Protein AF-A0A2V7Y9R1-F1 (afdb_monomer)

Structure (mmCIF, N/CA/C/O backbone):
data_AF-A0A2V7Y9R1-F1
#
_entry.id   AF-A0A2V7Y9R1-F1
#
loop_
_atom_site.group_PDB
_atom_site.id
_atom_site.type_symbol
_atom_site.label_atom_id
_atom_site.label_alt_id
_atom_site.label_comp_id
_atom_site.label_asym_id
_atom_site.label_entity_id
_atom_site.label_seq_id
_atom_site.pdbx_PDB_ins_code
_atom_site.Cartn_x
_atom_site.Cartn_y
_atom_site.Cartn_z
_atom_site.occupancy
_atom_site.B_iso_or_equiv
_atom_site.auth_seq_id
_atom_site.auth_comp_id
_atom_site.auth_asym_id
_atom_site.auth_atom_id
_atom_site.pdbx_PDB_model_num
ATOM 1 N N . MET A 1 1 ? 1.524 -2.928 14.747 1.00 66.81 1 MET A N 1
ATOM 2 C CA . MET A 1 1 ? 2.405 -2.977 13.549 1.00 66.81 1 MET A CA 1
ATOM 3 C C . MET A 1 1 ? 2.103 -4.122 12.572 1.00 66.81 1 MET A C 1
ATOM 5 O O . MET A 1 1 ? 1.949 -3.843 11.399 1.00 66.81 1 MET A O 1
ATOM 9 N N . LYS A 1 2 ? 1.976 -5.399 12.975 1.00 87.31 2 LYS A N 1
ATOM 10 C CA . LYS A 1 2 ? 1.674 -6.484 12.003 1.00 87.31 2 LYS A CA 1
ATOM 11 C C . LYS A 1 2 ? 0.346 -6.300 11.243 1.00 87.31 2 LYS A C 1
ATOM 13 O O . LYS A 1 2 ? 0.291 -6.596 10.060 1.00 87.31 2 LYS A O 1
ATOM 18 N N . ALA A 1 3 ? -0.694 -5.788 11.904 1.00 91.25 3 ALA A N 1
ATOM 19 C CA . ALA A 1 3 ? -2.012 -5.600 11.292 1.00 91.25 3 ALA A CA 1
ATOM 20 C C . ALA A 1 3 ? -2.016 -4.552 10.162 1.00 91.25 3 ALA A C 1
ATOM 22 O O . ALA A 1 3 ? -2.599 -4.797 9.114 1.00 91.25 3 ALA A O 1
ATOM 23 N N . ILE A 1 4 ? -1.304 -3.427 10.324 1.00 94.31 4 ILE A N 1
ATOM 24 C CA . ILE A 1 4 ? -1.237 -2.406 9.266 1.00 94.31 4 ILE A CA 1
ATOM 25 C C . ILE A 1 4 ? -0.480 -2.912 8.032 1.00 94.31 4 ILE A C 1
ATOM 27 O O . ILE A 1 4 ? -0.855 -2.595 6.912 1.00 94.31 4 ILE A O 1
ATOM 31 N N . LEU A 1 5 ? 0.529 -3.769 8.222 1.00 95.12 5 LEU A N 1
ATOM 32 C CA . LEU A 1 5 ? 1.243 -4.395 7.108 1.00 95.12 5 LEU A CA 1
ATOM 33 C C . LEU A 1 5 ? 0.348 -5.360 6.323 1.00 95.12 5 LEU A C 1
ATOM 35 O O . LEU A 1 5 ? 0.386 -5.333 5.099 1.00 95.12 5 LEU A O 1
ATOM 39 N N . LYS A 1 6 ? -0.501 -6.146 7.001 1.00 95.75 6 LYS A N 1
ATOM 40 C CA . LYS A 1 6 ? -1.502 -6.990 6.325 1.00 95.75 6 LYS A CA 1
ATOM 41 C C . LYS A 1 6 ? -2.494 -6.159 5.508 1.00 95.75 6 LYS A C 1
ATOM 43 O O . LYS A 1 6 ? -2.824 -6.530 4.388 1.00 95.75 6 LYS A O 1
ATOM 48 N N . LEU A 1 7 ? -2.962 -5.037 6.063 1.00 96.50 7 LEU A N 1
ATOM 49 C CA . LEU A 1 7 ? -3.859 -4.127 5.350 1.00 96.50 7 LEU A CA 1
ATOM 50 C C . LEU A 1 7 ? -3.189 -3.572 4.085 1.00 96.50 7 LEU A C 1
ATOM 52 O O . LEU A 1 7 ? -3.802 -3.571 3.024 1.00 96.50 7 LEU A O 1
ATOM 56 N N . VAL A 1 8 ? -1.926 -3.147 4.184 1.00 96.75 8 VAL A N 1
ATOM 57 C CA . VAL A 1 8 ? -1.139 -2.641 3.046 1.00 96.75 8 VAL A CA 1
ATOM 58 C C . VAL A 1 8 ? -0.887 -3.725 1.996 1.00 96.75 8 VAL A C 1
ATOM 60 O O . VAL A 1 8 ? -1.003 -3.453 0.806 1.00 96.75 8 VAL A O 1
ATOM 63 N N . GLU A 1 9 ? -0.587 -4.956 2.411 1.00 96.50 9 GLU A N 1
ATOM 64 C CA . GLU A 1 9 ? -0.442 -6.102 1.504 1.00 96.50 9 GLU A CA 1
ATOM 65 C C . GLU A 1 9 ? -1.746 -6.390 0.750 1.00 96.50 9 GLU A C 1
ATOM 67 O O . GLU A 1 9 ? -1.749 -6.543 -0.471 1.00 96.50 9 GLU A O 1
ATOM 72 N N . LYS A 1 10 ? -2.885 -6.388 1.451 1.00 96.94 10 LYS A N 1
ATOM 73 C CA . LYS A 1 10 ? -4.192 -6.547 0.807 1.00 96.94 10 LYS A CA 1
ATOM 74 C C . LYS A 1 10 ? -4.502 -5.379 -0.132 1.00 96.94 10 LYS A C 1
ATOM 76 O O . LYS A 1 10 ? -5.028 -5.602 -1.217 1.00 96.94 10 LYS A O 1
ATOM 81 N N . ALA A 1 11 ? -4.143 -4.150 0.241 1.00 95.69 11 ALA A N 1
ATOM 82 C CA . ALA A 1 11 ? -4.335 -2.965 -0.596 1.00 95.69 11 ALA A CA 1
ATOM 83 C C . ALA A 1 11 ? -3.510 -3.003 -1.886 1.00 95.69 11 ALA A C 1
ATOM 85 O O . ALA A 1 11 ? -3.991 -2.534 -2.916 1.00 95.69 11 ALA A O 1
ATOM 86 N N . SER A 1 12 ? -2.306 -3.577 -1.862 1.00 95.75 12 SER A N 1
ATOM 87 C CA . SER A 1 12 ? -1.46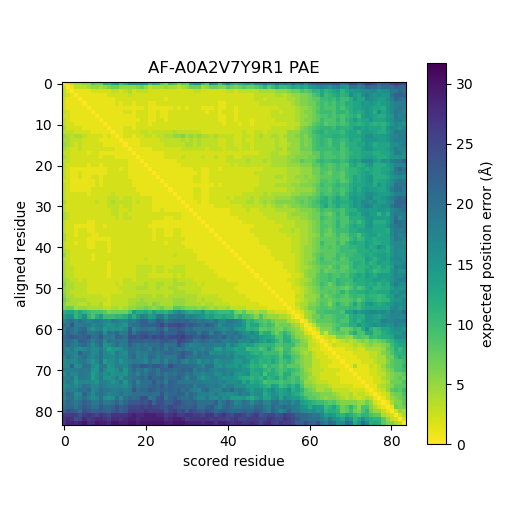7 -3.667 -3.058 1.00 95.75 12 SER A CA 1
ATOM 88 C C . SER A 1 12 ? -1.864 -4.794 -4.010 1.00 95.75 12 SER A C 1
ATOM 90 O O . SER A 1 12 ? -1.649 -4.659 -5.213 1.00 95.75 12 SER A O 1
ATOM 92 N N . LEU A 1 13 ? -2.448 -5.882 -3.498 1.00 94.88 13 LEU A N 1
ATOM 93 C CA . LEU A 1 13 ? -2.761 -7.080 -4.287 1.00 94.88 13 LEU A CA 1
ATOM 94 C C . LEU A 1 13 ? -4.245 -7.207 -4.664 1.00 94.88 13 LEU A C 1
ATOM 96 O O . LEU A 1 13 ? -4.567 -7.724 -5.733 1.00 94.88 13 LEU A O 1
ATOM 100 N N . SER A 1 14 ? -5.144 -6.750 -3.790 1.00 94.75 14 SER A N 1
ATOM 101 C CA . SER A 1 14 ? -6.579 -7.063 -3.831 1.00 94.75 14 SER A CA 1
ATOM 102 C C . SER A 1 14 ? -7.427 -5.935 -3.226 1.00 94.75 14 SER A C 1
ATOM 104 O O . SER A 1 14 ? -8.328 -6.183 -2.424 1.00 94.75 14 SER A O 1
ATOM 106 N N . SER A 1 15 ? -7.158 -4.675 -3.588 1.00 94.00 15 SER A N 1
ATOM 107 C CA . SER A 1 15 ? -7.877 -3.521 -3.021 1.00 94.00 15 SER A CA 1
ATOM 108 C C . SER A 1 15 ? -9.413 -3.569 -3.122 1.00 94.00 15 SER A C 1
ATOM 110 O O . SER A 1 15 ? -10.047 -3.093 -2.178 1.00 94.00 15 SER A O 1
ATOM 112 N N . PRO A 1 16 ? -10.051 -4.167 -4.158 1.00 95.75 16 PRO A N 1
ATOM 113 C CA . PRO A 1 16 ? -11.512 -4.295 -4.199 1.00 95.75 16 PRO A CA 1
ATOM 114 C C . PRO A 1 16 ? -12.096 -5.179 -3.088 1.00 95.75 16 PRO A C 1
ATOM 116 O O . PRO A 1 16 ? -13.274 -5.045 -2.768 1.00 95.75 16 PRO A O 1
ATOM 119 N N . ASP A 1 17 ? -11.281 -6.054 -2.491 1.00 96.81 17 ASP A N 1
ATOM 120 C CA . ASP A 1 17 ? -11.701 -6.987 -1.442 1.00 96.81 17 ASP A CA 1
ATOM 121 C C . ASP A 1 17 ? -11.523 -6.404 -0.029 1.00 96.81 17 ASP A C 1
ATOM 123 O O . ASP A 1 17 ? -11.747 -7.101 0.966 1.00 96.81 17 ASP A O 1
ATOM 127 N N . ILE A 1 18 ? -11.071 -5.150 0.095 1.00 96.19 18 ILE A N 1
ATOM 128 C CA . ILE A 1 18 ? -10.938 -4.477 1.391 1.00 96.19 18 ILE A CA 1
ATOM 129 C C . ILE A 1 18 ? -12.320 -4.148 1.954 1.00 96.19 18 ILE A C 1
ATOM 131 O O . ILE A 1 18 ? -13.184 -3.579 1.291 1.00 96.19 18 ILE A O 1
ATOM 135 N N . THR A 1 19 ? -12.495 -4.471 3.230 1.00 97.06 19 THR A N 1
ATOM 136 C CA . THR A 1 19 ? -13.733 -4.310 3.987 1.00 97.06 19 THR A CA 1
ATOM 137 C C . THR A 1 19 ? -13.508 -3.473 5.244 1.00 97.06 19 THR A C 1
ATOM 139 O O . THR A 1 19 ? -12.377 -3.179 5.637 1.00 97.06 19 THR A O 1
ATOM 142 N N . GLY A 1 20 ? -14.602 -3.118 5.923 1.00 97.25 20 GLY A N 1
ATOM 143 C CA . GLY A 1 20 ? -14.531 -2.4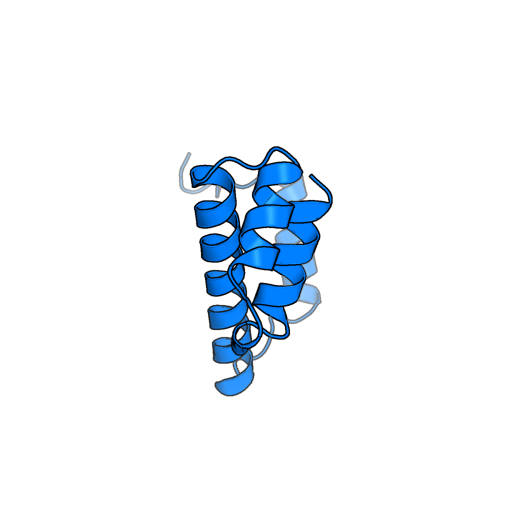55 7.227 1.00 97.25 20 GLY A CA 1
ATOM 144 C C . GLY A 1 20 ? -13.807 -3.283 8.297 1.00 97.25 20 GLY A C 1
ATOM 145 O O . GLY A 1 20 ? -13.170 -2.698 9.173 1.00 97.25 20 GLY A O 1
ATOM 146 N N . ASP A 1 21 ? -13.843 -4.614 8.200 1.00 97.62 2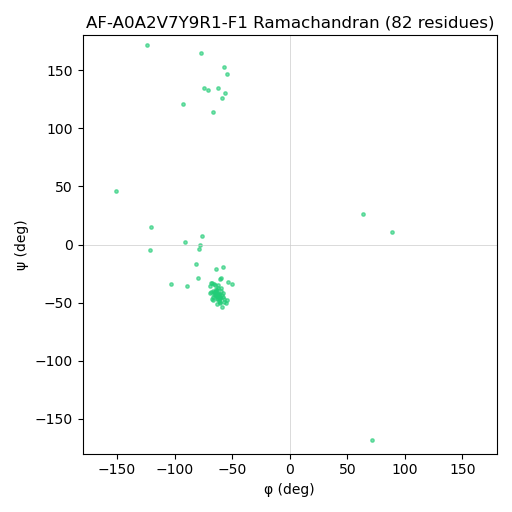1 ASP A N 1
ATOM 147 C CA . ASP A 1 21 ? -13.191 -5.510 9.161 1.00 97.62 21 ASP A CA 1
ATOM 148 C C . ASP A 1 21 ? -11.663 -5.433 9.062 1.00 97.62 21 ASP A C 1
ATOM 150 O O . ASP A 1 21 ? -10.981 -5.442 10.086 1.00 97.62 21 ASP A O 1
ATOM 154 N N . ASP A 1 22 ? -11.116 -5.253 7.855 1.00 97.44 22 ASP A N 1
ATOM 155 C CA . ASP A 1 22 ? -9.674 -5.067 7.655 1.00 97.44 22 ASP A CA 1
ATOM 156 C C . ASP A 1 22 ? -9.184 -3.773 8.341 1.00 97.44 22 ASP A C 1
ATOM 158 O O . ASP A 1 22 ? -8.130 -3.739 8.984 1.00 97.44 22 ASP A O 1
ATOM 162 N N . ILE A 1 23 ? -9.989 -2.705 8.264 1.00 96.94 23 ILE A N 1
ATOM 163 C CA . ILE A 1 23 ? -9.717 -1.432 8.949 1.00 96.94 23 ILE A CA 1
ATOM 164 C C . ILE A 1 23 ? -9.841 -1.601 10.469 1.00 96.94 23 ILE A C 1
ATOM 166 O O . ILE A 1 23 ? -9.018 -1.084 11.229 1.00 96.94 23 ILE A O 1
ATOM 170 N N . ALA A 1 24 ? -10.847 -2.348 10.931 1.00 97.50 24 ALA A N 1
ATOM 171 C CA . ALA A 1 24 ? -11.033 -2.640 12.347 1.00 97.50 24 ALA A CA 1
ATOM 172 C C . ALA A 1 24 ? -9.871 -3.467 12.930 1.00 97.50 24 ALA A C 1
ATOM 174 O O . ALA A 1 24 ? -9.407 -3.149 14.027 1.00 97.50 24 ALA A O 1
ATOM 175 N N . GLU A 1 25 ? -9.343 -4.461 12.202 1.00 96.88 25 GLU A N 1
ATOM 176 C CA . GLU A 1 25 ? -8.165 -5.241 12.621 1.00 96.88 25 GLU A CA 1
ATOM 177 C C . GLU A 1 25 ? -6.923 -4.343 12.741 1.00 96.88 25 GLU A C 1
ATOM 179 O O . GLU A 1 25 ? -6.177 -4.437 13.723 1.00 96.88 25 GLU A O 1
ATOM 184 N N . ALA A 1 26 ? -6.719 -3.419 11.795 1.00 97.00 26 ALA A N 1
ATOM 185 C CA . ALA A 1 26 ? -5.624 -2.452 11.863 1.00 97.00 26 ALA A CA 1
ATOM 186 C C . ALA A 1 26 ? -5.723 -1.559 13.114 1.00 97.00 26 ALA A C 1
ATOM 188 O O . ALA A 1 26 ? -4.736 -1.421 13.848 1.00 97.00 26 ALA A O 1
ATOM 189 N N . ARG A 1 27 ? -6.919 -1.024 13.404 1.00 97.06 27 ARG A N 1
ATOM 190 C CA . ARG A 1 27 ? -7.196 -0.222 14.611 1.00 97.06 27 ARG A CA 1
ATOM 191 C C . ARG A 1 27 ? -6.975 -1.018 15.895 1.00 97.06 27 ARG A C 1
ATOM 193 O O . ARG A 1 27 ? -6.283 -0.548 16.795 1.00 97.06 27 ARG A O 1
ATOM 200 N N . ALA A 1 28 ? -7.498 -2.243 15.970 1.00 97.00 28 ALA A N 1
ATOM 201 C CA . ALA A 1 28 ? -7.299 -3.137 17.114 1.00 97.00 28 ALA A CA 1
ATOM 202 C C . ALA A 1 28 ? -5.811 -3.467 17.338 1.00 97.00 28 ALA A C 1
ATOM 204 O O . ALA A 1 28 ? -5.369 -3.649 18.470 1.00 97.00 28 ALA A O 1
ATOM 205 N N . GLY A 1 29 ? -5.016 -3.475 16.264 1.00 95.44 29 GLY A N 1
ATOM 206 C CA . GLY A 1 29 ? -3.558 -3.588 16.296 1.00 95.44 29 GLY A CA 1
ATOM 207 C C . GLY A 1 29 ? -2.802 -2.313 16.701 1.00 95.44 29 GLY A C 1
ATOM 208 O O . GLY A 1 29 ? -1.568 -2.299 16.593 1.00 95.44 29 GLY A O 1
ATOM 209 N N . GLY A 1 30 ? -3.516 -1.267 17.133 1.00 96.25 30 GLY A N 1
ATOM 210 C CA . GLY A 1 30 ? -2.981 0.000 17.633 1.00 96.25 30 GLY A CA 1
ATOM 211 C C . GLY A 1 30 ? -2.738 1.072 16.568 1.00 96.25 30 GLY A C 1
ATOM 212 O O . GLY A 1 30 ? -2.074 2.061 16.870 1.00 96.25 30 GLY A O 1
ATOM 213 N N . ALA A 1 31 ? -3.214 0.888 15.332 1.00 96.94 31 ALA A N 1
ATOM 214 C CA . ALA A 1 31 ? -3.094 1.916 14.300 1.00 96.94 31 ALA A CA 1
ATOM 215 C C . ALA A 1 31 ? -4.084 3.067 14.555 1.00 96.94 31 ALA A C 1
ATOM 217 O O . ALA A 1 31 ? -5.260 2.829 14.834 1.00 96.94 31 ALA A O 1
ATOM 218 N N . SER A 1 32 ? -3.613 4.310 14.441 1.00 97.38 32 SER A N 1
ATOM 219 C CA . SER A 1 32 ? -4.485 5.486 14.395 1.00 97.38 32 SER A CA 1
ATOM 220 C C . SER A 1 32 ? -5.110 5.617 13.007 1.00 97.38 32 SER A C 1
ATOM 222 O O . SER A 1 32 ? -4.625 5.025 12.042 1.00 97.38 32 SER A O 1
ATOM 224 N N . GLU A 1 33 ? -6.154 6.439 12.894 1.00 96.62 33 GLU A N 1
ATOM 225 C CA . GLU A 1 33 ? -6.727 6.791 11.590 1.00 96.62 33 GLU A CA 1
ATOM 226 C C . GLU A 1 33 ? -5.665 7.359 10.648 1.00 96.62 33 GLU A C 1
ATOM 228 O O . GLU A 1 33 ? -5.549 6.900 9.519 1.00 96.62 33 GLU A O 1
ATOM 233 N N . GLU A 1 34 ? -4.857 8.305 11.128 1.00 97.69 34 GLU A N 1
ATOM 234 C CA . GLU A 1 34 ? -3.781 8.931 10.352 1.00 97.69 34 GLU A CA 1
ATOM 235 C C . GLU A 1 34 ? -2.790 7.891 9.820 1.00 97.69 34 GLU A C 1
ATOM 237 O O . GLU A 1 34 ? -2.533 7.856 8.623 1.00 97.69 34 GLU A O 1
ATOM 242 N N . MET A 1 35 ? -2.340 6.954 10.665 1.00 96.69 35 MET A N 1
ATOM 243 C CA . MET A 1 35 ? -1.462 5.867 10.221 1.00 96.69 35 MET A CA 1
ATOM 244 C C . MET A 1 35 ? -2.096 5.026 9.107 1.00 96.69 35 MET A C 1
ATOM 246 O O . MET A 1 35 ? -1.405 4.633 8.169 1.00 96.69 35 MET A O 1
ATOM 250 N N . ILE A 1 36 ? -3.393 4.722 9.214 1.00 97.00 36 ILE A N 1
ATOM 251 C CA . ILE A 1 36 ? -4.122 3.936 8.210 1.00 97.00 36 ILE A CA 1
ATOM 252 C C . ILE A 1 36 ? -4.224 4.719 6.897 1.00 97.00 36 ILE A C 1
ATOM 254 O O . ILE A 1 36 ? -3.905 4.170 5.841 1.00 97.00 36 ILE A O 1
ATOM 258 N N . TYR A 1 37 ? -4.622 5.992 6.958 1.00 96.50 37 TYR A N 1
ATOM 259 C CA . TYR A 1 37 ? -4.718 6.859 5.783 1.00 96.50 37 TYR A CA 1
ATOM 260 C C . TYR A 1 37 ? -3.364 7.033 5.094 1.00 96.50 37 TYR A C 1
ATOM 262 O O . TYR A 1 37 ? -3.284 6.857 3.877 1.00 96.50 37 TYR A O 1
ATOM 270 N N . ASP A 1 38 ? -2.301 7.303 5.847 1.00 97.31 38 ASP A N 1
ATOM 271 C CA . ASP A 1 38 ? -0.955 7.479 5.303 1.00 97.31 38 ASP A CA 1
ATOM 272 C C . ASP A 1 38 ? -0.448 6.194 4.649 1.00 97.31 38 ASP A C 1
ATOM 274 O O . ASP A 1 38 ? 0.032 6.215 3.514 1.00 97.31 38 ASP A O 1
ATOM 278 N N . ALA A 1 39 ? -0.611 5.052 5.324 1.00 96.00 39 ALA A N 1
ATOM 279 C CA . ALA A 1 39 ? -0.175 3.762 4.804 1.00 96.00 39 ALA A CA 1
ATOM 280 C C . ALA A 1 39 ? -0.898 3.396 3.498 1.00 96.00 39 ALA A C 1
ATOM 282 O O . ALA A 1 39 ? -0.247 2.990 2.531 1.00 96.00 39 ALA A O 1
ATOM 283 N N . ILE A 1 40 ? -2.222 3.581 3.441 1.00 95.69 40 ILE A N 1
ATOM 284 C CA . ILE A 1 40 ? -3.013 3.339 2.226 1.00 95.69 40 ILE A CA 1
ATOM 285 C C . ILE A 1 40 ? -2.614 4.318 1.119 1.00 95.69 40 ILE A C 1
ATOM 287 O O . ILE A 1 40 ? -2.456 3.898 -0.027 1.00 95.69 40 ILE A O 1
ATOM 291 N N . THR A 1 41 ? -2.420 5.598 1.442 1.00 97.12 41 THR A N 1
ATOM 292 C CA . THR A 1 41 ? -2.069 6.636 0.460 1.00 97.12 41 THR A CA 1
ATOM 293 C C . THR A 1 41 ? -0.716 6.351 -0.179 1.00 97.12 41 THR A C 1
ATOM 295 O O . THR A 1 41 ? -0.612 6.300 -1.406 1.00 97.12 41 THR A O 1
ATOM 298 N N . VAL A 1 42 ? 0.311 6.101 0.640 1.00 96.38 42 VAL A N 1
ATOM 299 C CA . VAL A 1 42 ? 1.656 5.759 0.161 1.00 96.38 42 VAL A CA 1
ATOM 300 C C . VAL A 1 42 ? 1.607 4.481 -0.673 1.00 96.38 42 VAL A C 1
ATOM 302 O O . VAL A 1 42 ? 2.094 4.477 -1.802 1.00 96.38 42 VAL A O 1
ATOM 305 N N . CYS A 1 43 ? 0.972 3.419 -0.166 1.00 96.12 43 CYS A N 1
ATOM 306 C CA . CYS A 1 43 ? 0.829 2.156 -0.891 1.00 96.12 43 CYS A CA 1
ATOM 307 C C . CYS A 1 43 ? 0.167 2.350 -2.263 1.00 96.12 43 CYS A C 1
ATOM 309 O O . CYS A 1 43 ? 0.717 1.926 -3.280 1.00 96.12 43 CYS A O 1
ATOM 311 N N . SER A 1 44 ? -0.968 3.050 -2.302 1.00 96.44 44 SER A N 1
ATOM 312 C CA . SER A 1 44 ? -1.734 3.283 -3.529 1.00 96.44 44 SER A CA 1
ATOM 313 C C . SER A 1 44 ? -0.935 4.077 -4.560 1.00 96.44 44 SER A C 1
ATOM 315 O O . SER A 1 44 ? -1.005 3.777 -5.750 1.00 96.44 44 SER A O 1
ATOM 317 N N . LEU A 1 45 ? -0.134 5.054 -4.119 1.00 97.38 45 LEU A N 1
ATOM 318 C CA . LEU A 1 45 ? 0.721 5.836 -5.008 1.00 97.38 45 LEU A CA 1
ATOM 319 C C . LEU A 1 45 ? 1.781 4.959 -5.691 1.00 97.38 45 LEU A C 1
ATOM 321 O O . LEU A 1 45 ? 1.992 5.081 -6.897 1.00 97.38 45 LEU A O 1
ATOM 325 N N . PHE A 1 46 ? 2.415 4.048 -4.946 1.00 94.75 46 PHE A N 1
ATOM 326 C CA . PHE A 1 46 ? 3.379 3.101 -5.513 1.00 94.75 46 PHE A CA 1
ATOM 327 C C . PHE A 1 46 ? 2.718 2.107 -6.465 1.00 94.75 46 PHE A C 1
ATOM 329 O O . PHE A 1 46 ? 3.232 1.887 -7.559 1.00 94.75 46 PHE A O 1
ATOM 336 N N . VAL A 1 47 ? 1.571 1.540 -6.082 1.00 94.88 47 VAL A N 1
ATOM 337 C CA . VAL A 1 47 ? 0.804 0.630 -6.948 1.00 94.88 47 VAL A CA 1
ATOM 338 C C . VAL A 1 47 ? 0.437 1.327 -8.256 1.00 94.88 47 VAL A C 1
ATOM 340 O O . VAL A 1 47 ? 0.647 0.759 -9.327 1.00 94.88 47 VAL A O 1
ATOM 343 N N . TYR A 1 48 ? -0.040 2.573 -8.183 1.00 94.88 48 TYR A N 1
ATOM 344 C CA . TYR A 1 48 ? -0.347 3.385 -9.356 1.00 94.88 48 TYR A CA 1
ATOM 345 C C . TYR A 1 48 ? 0.881 3.592 -10.247 1.00 94.88 48 TYR A C 1
ATOM 347 O O . TYR A 1 48 ? 0.818 3.282 -11.436 1.00 94.88 48 TYR A O 1
ATOM 355 N N . TYR A 1 49 ? 1.996 4.083 -9.695 1.00 93.88 49 TYR A N 1
ATOM 356 C CA . TYR A 1 49 ? 3.186 4.362 -10.501 1.00 93.88 49 TYR A CA 1
ATOM 357 C C . TYR A 1 49 ? 3.771 3.102 -11.125 1.00 93.88 49 TYR A C 1
ATOM 359 O O . TYR A 1 49 ? 4.095 3.134 -12.307 1.00 93.88 49 TYR A O 1
ATOM 367 N N . ASN A 1 50 ? 3.863 2.003 -10.374 1.00 90.56 50 ASN A N 1
ATOM 368 C CA . ASN A 1 50 ? 4.365 0.736 -10.901 1.00 90.56 50 ASN A CA 1
ATOM 369 C C . ASN A 1 50 ? 3.471 0.242 -12.043 1.00 90.56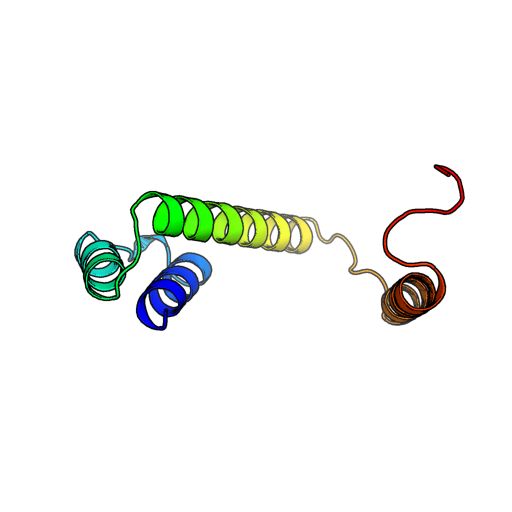 50 ASN A C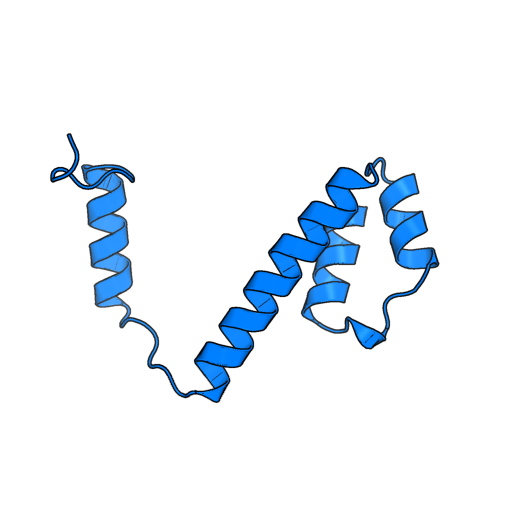 1
ATOM 371 O O . ASN A 1 50 ? 3.960 -0.008 -13.138 1.00 90.56 50 ASN A O 1
ATOM 375 N N . THR A 1 51 ? 2.150 0.226 -11.829 1.00 91.06 51 THR A N 1
ATOM 376 C CA . THR A 1 51 ? 1.184 -0.177 -12.864 1.00 91.06 51 THR A CA 1
ATOM 377 C C . THR A 1 51 ? 1.302 0.699 -14.110 1.00 91.06 51 THR A C 1
ATOM 379 O O . THR A 1 51 ? 1.279 0.195 -15.229 1.00 91.06 51 THR A O 1
ATOM 382 N N . TRP A 1 52 ? 1.435 2.015 -13.931 1.00 93.88 52 TRP A N 1
ATOM 383 C CA . TRP A 1 52 ? 1.557 2.960 -15.036 1.00 93.88 52 TRP A CA 1
ATOM 384 C C . TRP A 1 52 ? 2.874 2.788 -15.807 1.00 93.88 52 TRP A C 1
ATOM 386 O O . TRP A 1 52 ? 2.847 2.707 -17.033 1.00 93.88 52 TRP A O 1
ATOM 396 N N . VAL A 1 53 ? 4.012 2.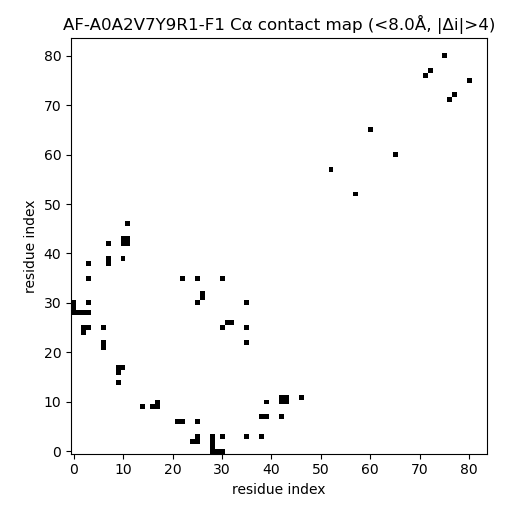685 -15.108 1.00 88.44 53 VAL A N 1
ATOM 397 C CA . VAL A 1 53 ? 5.343 2.445 -15.699 1.00 88.44 53 VAL A CA 1
ATOM 398 C C . VAL A 1 53 ? 5.340 1.154 -16.517 1.00 88.44 53 VAL A C 1
ATOM 400 O O . VAL A 1 53 ? 5.733 1.177 -17.688 1.00 88.44 53 VAL A O 1
ATOM 403 N N . ASP A 1 54 ? 4.835 0.067 -15.928 1.00 86.94 54 ASP A N 1
ATOM 404 C CA . ASP A 1 54 ? 4.777 -1.251 -16.559 1.00 86.94 54 ASP A CA 1
ATOM 405 C C . ASP A 1 54 ? 3.871 -1.233 -17.800 1.00 86.94 54 ASP A C 1
ATOM 407 O O . ASP A 1 54 ? 4.266 -1.694 -18.873 1.00 86.94 54 ASP A O 1
ATOM 411 N N . ALA A 1 55 ? 2.675 -0.643 -17.693 1.00 89.62 55 ALA A N 1
ATOM 412 C CA . ALA A 1 55 ? 1.717 -0.573 -18.796 1.00 89.62 55 ALA A CA 1
ATOM 413 C C . ALA A 1 55 ? 2.182 0.335 -19.947 1.00 89.62 55 ALA A C 1
ATOM 415 O O . ALA A 1 55 ? 1.883 0.061 -21.111 1.00 89.62 55 ALA A O 1
ATOM 416 N N . CYS A 1 56 ? 2.916 1.409 -19.648 1.00 92.31 56 CYS A N 1
ATOM 417 C CA . CYS A 1 56 ? 3.480 2.303 -20.659 1.00 92.31 56 CYS A CA 1
ATOM 418 C C . CYS A 1 56 ? 4.758 1.751 -21.315 1.00 92.31 56 CYS A C 1
ATOM 420 O O . CYS A 1 56 ? 5.276 2.384 -22.236 1.00 92.31 56 CYS A O 1
ATOM 422 N N . GLY A 1 57 ? 5.273 0.599 -20.866 1.00 84.50 57 GLY A N 1
ATOM 423 C CA . GLY A 1 57 ? 6.508 0.014 -21.389 1.00 84.50 57 GLY A CA 1
ATOM 424 C C . GLY A 1 57 ? 7.735 0.889 -21.129 1.00 84.50 57 GLY A C 1
ATOM 425 O O . GLY A 1 57 ? 8.700 0.847 -21.897 1.00 84.50 57 GLY A O 1
ATOM 426 N N . VAL A 1 58 ? 7.694 1.716 -20.078 1.00 80.44 58 VAL A N 1
ATOM 427 C CA . VAL A 1 58 ? 8.834 2.544 -19.685 1.00 80.44 58 VAL A CA 1
ATOM 428 C C . VAL A 1 58 ? 9.935 1.598 -19.222 1.00 80.44 58 VAL A C 1
ATOM 430 O O . VAL A 1 58 ? 9.783 0.892 -18.228 1.00 80.44 58 VAL A O 1
ATOM 433 N N . ALA A 1 59 ? 11.038 1.553 -19.969 1.00 69.38 59 ALA A N 1
ATOM 434 C CA . ALA A 1 59 ? 12.150 0.675 -19.642 1.00 69.38 59 ALA A CA 1
ATOM 435 C C . ALA A 1 59 ? 12.680 1.008 -18.242 1.00 69.38 59 ALA A C 1
ATOM 437 O O . ALA A 1 59 ? 13.029 2.159 -17.958 1.00 69.38 59 ALA A O 1
ATOM 438 N N . ALA A 1 60 ? 12.759 -0.011 -17.385 1.00 68.00 60 ALA A N 1
ATOM 439 C CA . ALA A 1 60 ? 13.439 0.109 -16.108 1.00 68.00 60 ALA A CA 1
ATOM 440 C C . ALA A 1 60 ? 14.872 0.607 -16.334 1.00 68.00 60 ALA A C 1
ATOM 442 O O . ALA A 1 60 ? 15.514 0.295 -17.345 1.00 68.00 60 ALA A O 1
ATOM 443 N N . MET A 1 61 ? 15.379 1.390 -15.382 1.00 70.00 61 MET A N 1
ATOM 444 C CA . MET A 1 61 ? 16.778 1.792 -15.406 1.00 70.00 61 MET A CA 1
ATOM 445 C C . MET A 1 61 ? 17.637 0.513 -15.441 1.00 70.00 61 MET A C 1
ATOM 447 O O . MET A 1 61 ? 17.386 -0.388 -14.643 1.00 70.00 61 MET A O 1
ATOM 451 N N . PRO A 1 62 ? 18.618 0.383 -16.351 1.00 73.50 62 PRO A N 1
ATOM 452 C CA . PRO A 1 62 ? 19.473 -0.800 -16.378 1.00 73.50 62 PRO A CA 1
ATOM 453 C C . PRO A 1 62 ? 20.171 -0.992 -15.025 1.00 73.50 62 PRO A C 1
ATOM 455 O O . PRO A 1 62 ? 20.466 -0.003 -14.354 1.00 73.50 62 PRO A O 1
ATOM 458 N N . ASP A 1 63 ? 20.521 -2.226 -14.656 1.00 71.81 63 ASP A N 1
ATOM 459 C CA . ASP A 1 63 ? 21.201 -2.545 -13.383 1.00 71.81 63 ASP A CA 1
ATOM 460 C C . ASP A 1 63 ? 22.442 -1.672 -13.113 1.00 71.81 63 ASP A C 1
ATOM 462 O O . ASP A 1 63 ? 22.716 -1.276 -11.978 1.00 71.81 63 ASP A O 1
ATOM 466 N N . LEU A 1 64 ? 23.167 -1.294 -14.172 1.00 75.69 64 LEU A N 1
ATOM 467 C CA . LEU A 1 64 ? 24.302 -0.370 -14.091 1.00 75.69 64 LEU A CA 1
ATOM 468 C C . LEU A 1 64 ? 23.904 1.026 -13.586 1.00 75.69 64 LEU A C 1
ATOM 470 O O . LEU A 1 64 ? 24.669 1.660 -12.862 1.00 75.69 64 LEU A O 1
ATOM 474 N N . GLY A 1 65 ? 22.711 1.502 -13.940 1.00 75.81 65 GLY A N 1
ATOM 475 C CA . GLY A 1 65 ? 22.156 2.759 -13.448 1.00 75.81 65 GLY A CA 1
ATOM 476 C C . GLY A 1 65 ? 21.800 2.692 -11.964 1.00 75.81 65 GLY A C 1
ATOM 477 O O . GLY A 1 65 ? 22.150 3.608 -11.222 1.00 75.81 65 GLY A O 1
ATOM 478 N N . TYR A 1 66 ? 21.214 1.582 -11.499 1.00 77.00 66 TYR A N 1
ATOM 479 C CA . TYR A 1 66 ? 20.968 1.369 -10.067 1.00 77.00 66 TYR A CA 1
ATOM 480 C C . TYR A 1 66 ? 22.270 1.341 -9.258 1.00 77.00 66 TYR A C 1
ATOM 482 O O . TYR A 1 66 ? 22.356 1.989 -8.214 1.00 77.00 66 TYR A O 1
ATOM 490 N N . LEU A 1 67 ? 23.310 0.664 -9.759 1.00 80.75 67 LEU A N 1
ATOM 491 C CA . LEU A 1 67 ? 24.638 0.648 -9.134 1.00 80.75 67 LEU A CA 1
ATOM 492 C C . LEU A 1 67 ? 25.283 2.038 -9.098 1.00 80.75 67 LEU A C 1
ATOM 494 O O . LEU A 1 67 ? 25.822 2.433 -8.064 1.00 80.75 67 LEU A O 1
ATOM 498 N N . ALA A 1 68 ? 25.204 2.797 -10.192 1.00 82.25 68 ALA A N 1
ATOM 499 C CA . ALA A 1 68 ? 25.756 4.148 -10.260 1.00 82.25 68 ALA A CA 1
ATOM 500 C C . ALA A 1 68 ? 25.055 5.102 -9.278 1.00 82.25 68 ALA A C 1
ATOM 502 O O . ALA A 1 68 ? 25.717 5.842 -8.547 1.00 82.25 68 ALA A O 1
ATOM 503 N N . VAL A 1 69 ? 23.720 5.053 -9.210 1.00 81.81 69 VAL A N 1
ATOM 504 C CA . VAL A 1 69 ? 22.934 5.857 -8.263 1.00 81.81 69 VAL A CA 1
ATOM 505 C C . VAL A 1 69 ? 23.211 5.431 -6.820 1.00 81.81 69 VAL A C 1
ATOM 507 O O . VAL A 1 69 ? 23.424 6.294 -5.970 1.00 81.81 69 VAL A O 1
ATOM 510 N N . GLY A 1 70 ? 23.272 4.125 -6.544 1.00 81.69 70 GLY A N 1
ATOM 511 C CA . GLY A 1 70 ? 23.597 3.593 -5.220 1.00 81.69 70 GLY A CA 1
ATOM 512 C C . GLY A 1 70 ? 24.999 3.989 -4.753 1.00 81.69 70 GLY A C 1
ATOM 513 O O . GLY A 1 70 ? 25.166 4.455 -3.627 1.00 81.69 70 GLY A O 1
ATOM 514 N N . SER A 1 71 ? 25.998 3.889 -5.634 1.00 85.25 71 SER A N 1
ATOM 515 C CA . SER A 1 71 ? 27.373 4.315 -5.352 1.00 85.25 71 SER A CA 1
ATOM 516 C C . SER A 1 71 ? 27.457 5.819 -5.080 1.00 85.25 71 SER A C 1
ATOM 518 O O . SER A 1 71 ? 28.084 6.223 -4.099 1.00 85.25 71 SER A O 1
ATOM 520 N N . ARG A 1 72 ? 26.761 6.644 -5.877 1.00 85.81 72 ARG A N 1
ATOM 521 C CA . ARG A 1 72 ? 26.680 8.094 -5.652 1.00 85.81 72 ARG A CA 1
ATOM 522 C C . ARG A 1 72 ? 26.056 8.412 -4.294 1.00 85.81 72 ARG A C 1
ATOM 524 O O . ARG A 1 72 ? 26.643 9.184 -3.545 1.00 85.81 72 ARG A O 1
ATOM 531 N N . LEU A 1 73 ? 24.904 7.818 -3.972 1.00 86.38 73 LEU A N 1
ATOM 532 C CA . LEU A 1 73 ? 24.210 8.027 -2.694 1.00 86.38 73 LEU A CA 1
ATOM 533 C C . LEU A 1 73 ? 25.079 7.622 -1.497 1.00 86.38 73 LEU A C 1
ATOM 535 O O . LEU A 1 73 ? 25.099 8.334 -0.498 1.00 86.38 73 LEU A O 1
ATOM 539 N N . ALA A 1 74 ? 25.827 6.521 -1.605 1.00 85.69 74 ALA A N 1
ATOM 540 C CA . ALA A 1 74 ? 26.731 6.072 -0.547 1.00 85.69 74 ALA A CA 1
ATOM 541 C C . ALA A 1 74 ? 27.896 7.047 -0.305 1.00 85.69 74 ALA A C 1
ATOM 543 O O . ALA A 1 74 ? 28.349 7.190 0.826 1.00 85.69 74 ALA A O 1
ATOM 544 N N . GLN A 1 75 ? 28.381 7.706 -1.359 1.00 86.19 75 GLN A N 1
ATOM 545 C CA . GLN A 1 75 ? 29.525 8.617 -1.282 1.00 86.19 75 GLN A CA 1
ATOM 546 C C . GLN A 1 75 ? 29.130 10.071 -0.968 1.00 86.19 75 GLN A C 1
ATOM 548 O O . GLN A 1 75 ? 29.865 10.753 -0.264 1.00 86.19 75 GLN A O 1
ATOM 553 N N . HIS A 1 76 ? 27.988 10.543 -1.480 1.00 84.38 76 HIS A N 1
ATOM 554 C CA . HIS A 1 76 ? 27.615 11.968 -1.488 1.00 84.38 76 HIS A CA 1
ATOM 555 C C . HIS A 1 76 ? 26.291 12.250 -0.755 1.00 84.38 76 HIS A C 1
ATOM 557 O O . HIS A 1 76 ? 25.899 13.402 -0.597 1.00 84.38 76 HIS A O 1
ATOM 563 N N . GLY A 1 77 ? 25.585 11.217 -0.285 1.00 78.75 77 GLY A N 1
ATOM 564 C CA . GLY A 1 77 ? 24.273 11.369 0.340 1.00 78.75 77 GLY A CA 1
ATOM 565 C C . GLY A 1 77 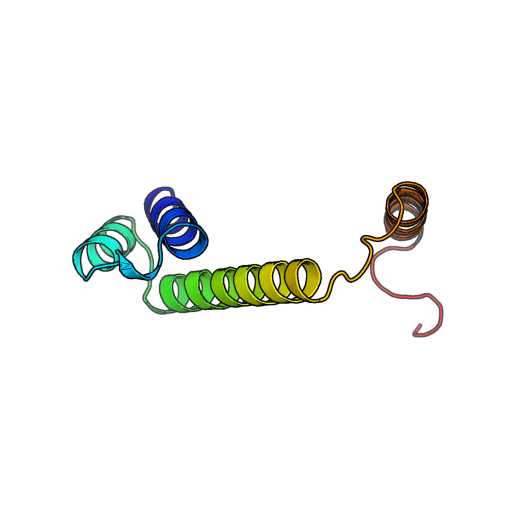? 23.165 11.725 -0.658 1.00 78.75 77 GLY A C 1
ATOM 566 O O . GLY A 1 77 ? 23.317 11.608 -1.874 1.00 78.75 77 GLY A O 1
ATOM 567 N N . TYR A 1 78 ? 22.003 12.117 -0.131 1.00 79.56 78 TYR A N 1
ATOM 568 C CA . TYR A 1 78 ? 20.794 12.371 -0.928 1.00 79.56 78 TYR A CA 1
ATOM 569 C C . TYR A 1 78 ? 20.751 13.752 -1.593 1.00 79.56 78 TYR A C 1
ATOM 571 O O . TYR A 1 78 ? 19.949 13.951 -2.504 1.00 79.56 78 TYR A O 1
ATOM 579 N N . VAL A 1 79 ? 21.586 14.696 -1.153 1.00 76.12 79 VAL A N 1
ATOM 580 C CA . VAL A 1 79 ? 21.594 16.068 -1.672 1.00 76.12 79 VAL A CA 1
ATOM 581 C C . VAL A 1 79 ? 22.609 16.164 -2.812 1.00 76.12 79 VAL A C 1
ATOM 583 O O . VAL A 1 79 ? 23.786 15.884 -2.594 1.00 76.12 79 VAL A O 1
ATOM 586 N N . PRO A 1 80 ? 22.190 16.543 -4.031 1.00 67.06 80 PRO A N 1
ATOM 587 C CA . PRO A 1 80 ? 23.123 16.813 -5.115 1.00 67.06 80 PRO A CA 1
ATOM 588 C C . PRO A 1 80 ? 24.045 17.981 -4.745 1.00 67.06 80 PRO A C 1
ATOM 590 O O . PRO A 1 80 ? 23.574 19.027 -4.308 1.00 67.06 80 PRO A O 1
ATOM 593 N N . GLU A 1 81 ? 25.344 17.828 -4.992 1.00 65.19 81 GLU A N 1
ATOM 594 C CA . GLU A 1 81 ? 26.393 18.816 -4.678 1.00 65.19 81 GLU A CA 1
ATOM 595 C C . GLU A 1 81 ? 26.159 20.192 -5.340 1.00 65.19 81 GLU A C 1
ATOM 597 O O . GLU A 1 81 ? 26.659 21.210 -4.886 1.00 65.19 81 GLU A O 1
ATOM 602 N N . GLN A 1 82 ? 25.328 20.240 -6.384 1.00 59.47 82 GLN A N 1
ATOM 603 C CA . GLN A 1 82 ? 24.956 21.451 -7.126 1.00 59.47 82 GLN A CA 1
ATOM 604 C C . GLN A 1 82 ? 23.911 22.338 -6.416 1.00 59.47 82 GLN A C 1
ATOM 606 O O . GLN A 1 82 ? 23.505 23.356 -6.973 1.00 59.47 82 GLN A O 1
ATOM 611 N N . LEU A 1 83 ? 23.439 21.946 -5.228 1.00 54.38 83 LEU A N 1
ATOM 612 C CA . LEU A 1 83 ? 22.446 22.675 -4.425 1.00 54.38 83 LEU A CA 1
ATOM 613 C C . LEU A 1 83 ? 22.973 23.068 -3.026 1.00 54.38 83 LEU A C 1
ATOM 615 O O . LEU A 1 83 ? 22.165 23.409 -2.160 1.00 54.38 83 LEU A O 1
ATOM 619 N N . GLY A 1 84 ? 24.293 23.002 -2.804 1.00 50.28 84 GLY A N 1
ATOM 620 C CA . GLY A 1 84 ? 24.974 23.360 -1.549 1.00 50.28 84 GLY A CA 1
ATOM 621 C C . GLY A 1 84 ? 25.749 24.667 -1.618 1.00 50.28 84 GLY A C 1
ATOM 622 O O . GLY A 1 84 ? 26.353 24.936 -2.680 1.00 50.28 84 GLY A O 1
#

Mean predicted aligned error: 8.43 Å

Nearest PDB structures (foldseek):
  6k40-assembly3_C  TM=7.967E-01  e=1.208E-01  Deinococcus radiodurans R1 = ATCC 13939 = DSM 20539
  3c1l-assembly1_B  TM=9.068E-01  e=3.825E-01  Mesorhizobium japonicum MAFF 303099
  2oyo-assembly1_A  TM=7.987E-01  e=5.180E-01  Deinococcus geothermalis DSM 11300
  2prr-assembly1_E  TM=7.742E-01  e=6.214E-01  Cupriavidus pinatubonensis JMP134

pLDDT: mean 88.38, std 11.22, range [50.28, 97.69]

Solvent-accessible surface area (backbone atoms only — not comparable to full-atom values): 4918 Å² tot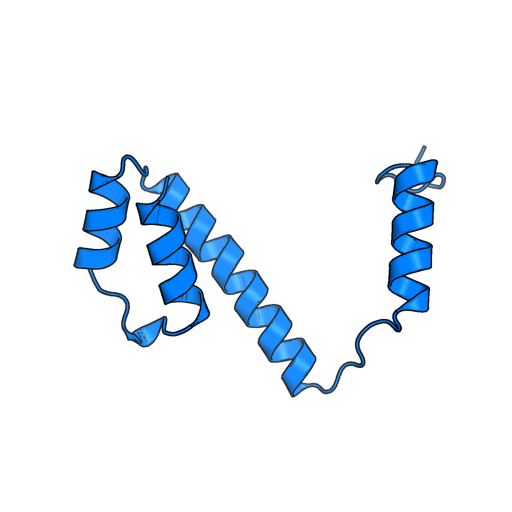al; per-residue (Å²): 93,73,39,50,52,53,46,45,52,41,51,71,76,44,50,89,76,67,50,73,62,53,54,49,48,18,40,76,43,70,45,51,70,65,56,52,54,50,49,49,50,57,50,49,52,52,50,49,49,51,52,49,38,61,74,69,64,57,75,74,77,53,72,68,51,54,50,51,52,50,52,45,38,75,76,58,47,92,62,64,78,91,79,112

Foldseek 3Di:
DVLLVVLLVCLLPPVVPDDVVSVVSCVVVVDDPVNNVVSSVVSVVVSVVVVVCVVVVPDDDPPVRVVVVVVCCVVPNDDDPVVD

Secondary structure (DSSP, 8-state):
-HHHHHHHHHHHHHGGG--HHHHHHHHHTT--HHHHHHHHHHHHHHH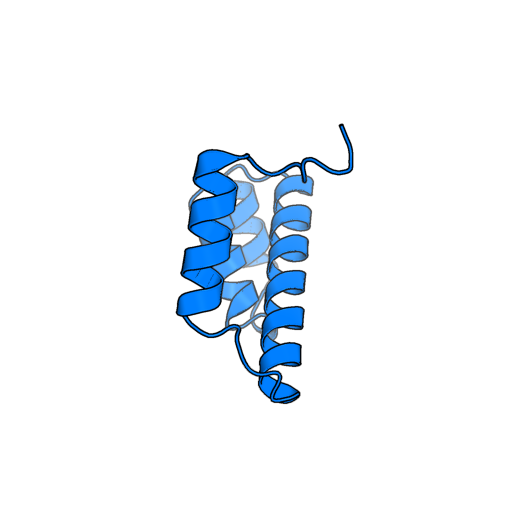HHHHHHHHTT-PPPPHHHHHHHHHHHHHH-SS-GGG-

Radius of gyration: 17.77 Å; Cα contacts (8 Å, |Δi|>4): 39; chains: 1; bounding box: 44×30×39 Å

Sequence (84 aa):
MKAILKLVEKASLSSPDITGDDIAEARAGGASEEMIYDAITVCSLFVYYNTWVDACGVAAMPDLGYLAVGSRLAQHGYVPEQLG